Protein AF-A0A182VTM8-F1 (afdb_monomer)

Structure (mmCIF, N/CA/C/O backbone):
data_AF-A0A182VTM8-F1
#
_entry.id   AF-A0A182VTM8-F1
#
loop_
_atom_site.group_PDB
_atom_site.id
_atom_site.type_symbol
_atom_site.label_atom_id
_atom_site.label_alt_id
_atom_site.label_comp_id
_atom_site.label_asym_id
_atom_site.label_entity_id
_atom_site.label_seq_id
_atom_site.pdbx_PDB_ins_code
_atom_site.Cartn_x
_atom_site.Cartn_y
_atom_site.Cartn_z
_atom_site.occupancy
_atom_site.B_iso_or_equiv
_atom_site.auth_seq_id
_atom_site.auth_comp_id
_atom_site.auth_asym_id
_atom_site.auth_atom_id
_atom_site.pdbx_PDB_model_num
ATOM 1 N N . VAL A 1 1 ? 18.477 -1.159 -25.625 1.00 91.25 1 VAL A N 1
ATOM 2 C CA . VAL A 1 1 ? 18.043 -0.987 -24.220 1.00 91.25 1 VAL A CA 1
ATOM 3 C C . VAL A 1 1 ? 17.952 -2.355 -23.581 1.00 91.25 1 VAL A C 1
ATOM 5 O O . VAL A 1 1 ? 17.474 -3.261 -24.248 1.00 91.25 1 VAL A O 1
ATOM 8 N N . ALA A 1 2 ? 18.442 -2.518 -22.360 1.00 94.75 2 ALA A N 1
ATOM 9 C CA . ALA A 1 2 ? 18.346 -3.748 -21.585 1.00 94.75 2 ALA A CA 1
ATOM 10 C C . ALA A 1 2 ? 17.615 -3.473 -20.268 1.00 94.75 2 ALA A C 1
ATOM 12 O O . ALA A 1 2 ? 17.795 -2.403 -19.680 1.00 94.75 2 ALA A O 1
ATOM 13 N N . TRP A 1 3 ? 16.810 -4.432 -19.821 1.00 9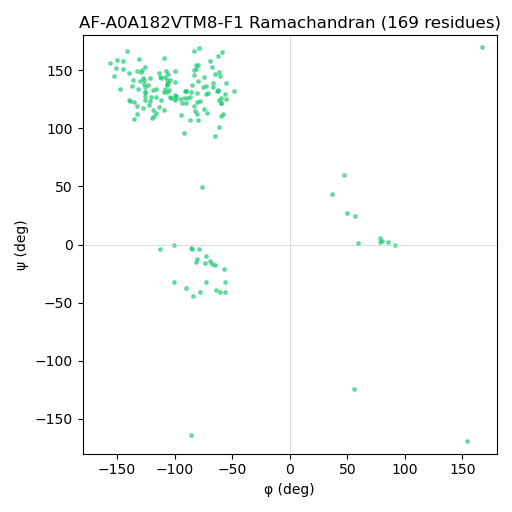6.56 3 TRP A N 1
ATOM 14 C CA . TRP A 1 3 ? 16.163 -4.399 -18.513 1.00 96.56 3 TRP A CA 1
ATOM 15 C C . TRP A 1 3 ? 16.840 -5.390 -17.582 1.00 96.56 3 TRP A C 1
ATOM 17 O O . TRP A 1 3 ? 17.045 -6.552 -17.937 1.00 96.56 3 TRP A O 1
ATOM 27 N N . VAL A 1 4 ? 17.178 -4.927 -16.385 1.00 96.50 4 VAL A N 1
ATOM 28 C CA . VAL A 1 4 ? 17.882 -5.713 -15.374 1.00 96.50 4 VAL A CA 1
ATOM 29 C C . VAL A 1 4 ? 17.165 -5.559 -14.044 1.00 96.50 4 VAL A C 1
ATOM 31 O O . VAL A 1 4 ? 16.829 -4.446 -13.632 1.00 96.50 4 VAL A O 1
ATOM 34 N N . ARG A 1 5 ? 16.948 -6.678 -13.364 1.00 96.38 5 ARG A N 1
ATOM 35 C CA . ARG A 1 5 ? 16.484 -6.709 -11.983 1.00 96.38 5 ARG A CA 1
ATOM 36 C C . ARG A 1 5 ? 17.693 -6.537 -11.058 1.00 96.38 5 ARG A C 1
ATOM 38 O O . ARG A 1 5 ? 18.654 -7.296 -11.149 1.00 96.38 5 ARG A O 1
ATOM 45 N N . VAL A 1 6 ? 17.697 -5.481 -10.245 1.00 95.44 6 VAL A N 1
ATOM 46 C CA . VAL A 1 6 ? 18.911 -4.981 -9.569 1.00 95.44 6 VAL A CA 1
ATOM 47 C C . VAL A 1 6 ? 19.299 -5.825 -8.359 1.00 95.44 6 VAL A C 1
ATOM 49 O O . VAL A 1 6 ? 20.483 -6.078 -8.160 1.00 95.44 6 VAL A O 1
ATOM 52 N N . ASP A 1 7 ? 18.321 -6.252 -7.564 1.00 91.56 7 ASP A N 1
ATOM 53 C CA . ASP A 1 7 ? 18.497 -7.083 -6.366 1.00 91.56 7 ASP A CA 1
ATOM 54 C C . ASP A 1 7 ? 19.136 -8.436 -6.695 1.00 91.56 7 ASP A C 1
ATOM 56 O O . ASP A 1 7 ? 20.044 -8.877 -5.997 1.00 91.56 7 ASP A O 1
ATOM 60 N N . THR A 1 8 ? 18.719 -9.057 -7.797 1.00 93.31 8 THR A N 1
ATOM 61 C CA . THR A 1 8 ? 19.213 -10.373 -8.232 1.00 93.31 8 THR A CA 1
ATOM 62 C C . THR A 1 8 ? 20.257 -10.302 -9.343 1.00 93.31 8 THR A C 1
ATOM 64 O O . THR A 1 8 ? 20.699 -11.340 -9.828 1.00 93.31 8 THR A O 1
ATOM 67 N N . GLN A 1 9 ? 20.614 -9.097 -9.803 1.00 92.81 9 GLN A N 1
ATOM 68 C CA . GLN A 1 9 ? 21.474 -8.859 -10.974 1.00 92.81 9 GLN A CA 1
ATOM 69 C C . GLN A 1 9 ? 21.042 -9.648 -12.229 1.00 92.81 9 GLN A C 1
ATOM 71 O O . GLN A 1 9 ? 21.853 -9.962 -13.099 1.00 92.81 9 GLN A O 1
ATOM 76 N N . THR A 1 10 ? 19.752 -9.979 -12.338 1.00 93.88 10 THR A N 1
ATOM 77 C CA . THR A 1 10 ? 19.227 -10.822 -13.416 1.00 93.88 10 THR A CA 1
ATOM 78 C C . THR A 1 10 ? 18.879 -9.976 -14.632 1.00 93.88 10 THR A C 1
ATOM 80 O O . THR A 1 10 ? 18.105 -9.019 -14.543 1.00 93.88 10 THR A O 1
ATOM 83 N N . ILE A 1 11 ? 19.413 -10.352 -15.792 1.00 95.75 11 ILE A N 1
ATOM 84 C CA . ILE A 1 11 ? 19.048 -9.739 -17.069 1.00 95.75 11 ILE A CA 1
ATOM 85 C C . ILE A 1 11 ? 17.657 -10.241 -17.460 1.00 95.75 11 ILE A C 1
ATOM 87 O O . ILE A 1 11 ? 17.453 -11.430 -17.694 1.00 95.75 11 ILE A O 1
ATOM 91 N N . LEU A 1 12 ? 16.695 -9.326 -17.537 1.00 96.44 12 LEU A N 1
ATOM 92 C CA . LEU A 1 12 ? 15.324 -9.640 -17.933 1.00 96.44 12 LEU A CA 1
ATOM 93 C C . LEU A 1 12 ? 15.197 -9.651 -19.451 1.00 96.44 12 LEU A C 1
ATOM 95 O O . LEU A 1 12 ? 14.601 -10.560 -20.028 1.00 96.44 12 LEU A O 1
ATOM 99 N N . SER A 1 13 ? 15.779 -8.650 -20.107 1.00 95.88 13 SER A N 1
ATOM 100 C CA . SER A 1 13 ? 15.733 -8.527 -21.557 1.00 95.88 13 SER A CA 1
ATOM 101 C C . SER A 1 13 ? 16.880 -7.702 -22.119 1.00 95.88 13 SER A C 1
ATOM 103 O O . SER A 1 13 ? 17.454 -6.845 -21.442 1.00 95.88 13 SER A O 1
ATOM 105 N N . ILE A 1 14 ? 17.183 -7.947 -23.393 1.00 94.50 14 ILE A N 1
ATOM 106 C CA . ILE A 1 14 ? 18.138 -7.174 -24.182 1.00 94.50 14 ILE A CA 1
ATOM 107 C C . ILE A 1 14 ? 17.484 -6.854 -25.523 1.00 94.50 14 ILE A C 1
ATOM 109 O O . ILE A 1 14 ? 17.166 -7.740 -26.314 1.00 94.50 14 ILE A O 1
ATOM 113 N N . HIS A 1 15 ? 17.326 -5.562 -25.799 1.00 90.75 15 HIS A N 1
ATOM 114 C CA . HIS A 1 15 ? 16.673 -5.058 -27.000 1.00 90.75 15 HIS A CA 1
ATOM 115 C C . HIS A 1 15 ? 15.247 -5.631 -27.125 1.00 90.75 15 HIS A C 1
ATOM 117 O O . HIS A 1 15 ? 14.464 -5.457 -26.196 1.00 90.75 15 HIS A O 1
ATOM 123 N N . HIS A 1 16 ? 14.893 -6.286 -28.233 1.00 89.88 16 HIS A N 1
ATOM 124 C CA . HIS A 1 16 ? 13.571 -6.901 -28.419 1.00 89.88 16 HIS A CA 1
ATOM 125 C C . HIS A 1 16 ? 13.454 -8.315 -27.821 1.00 89.88 16 HIS A C 1
ATOM 127 O O . HIS A 1 16 ? 12.371 -8.891 -27.843 1.00 89.88 16 HIS A O 1
ATOM 133 N N . ASN A 1 17 ? 14.539 -8.874 -27.276 1.00 92.19 17 ASN A N 1
ATOM 134 C CA . ASN A 1 17 ? 14.571 -10.253 -26.796 1.00 92.19 17 ASN A CA 1
ATOM 135 C C . ASN A 1 17 ? 14.396 -10.317 -25.279 1.00 92.19 17 ASN A C 1
ATOM 137 O O . ASN A 1 17 ? 15.174 -9.726 -24.523 1.00 92.19 17 ASN A O 1
ATOM 141 N N . VAL A 1 18 ? 13.393 -11.072 -24.832 1.00 95.56 18 VAL A N 1
ATOM 142 C CA . VAL A 1 18 ? 13.239 -11.463 -23.427 1.00 95.56 18 VAL A CA 1
ATOM 143 C C . VAL A 1 18 ? 14.216 -12.607 -23.146 1.00 95.56 18 VAL A C 1
ATOM 145 O O . VAL A 1 18 ? 14.214 -13.607 -23.857 1.00 95.56 18 VAL A O 1
ATOM 148 N N . ILE A 1 19 ? 15.086 -12.428 -22.150 1.00 96.25 19 ILE A N 1
ATOM 149 C CA . ILE A 1 19 ? 16.142 -13.388 -21.780 1.00 96.25 19 ILE A CA 1
ATOM 150 C C . ILE A 1 19 ? 15.724 -14.224 -20.566 1.00 96.25 19 ILE A C 1
ATOM 152 O O . ILE A 1 19 ? 16.104 -15.386 -20.446 1.00 96.25 19 ILE A O 1
ATOM 156 N N . THR A 1 20 ? 14.939 -13.638 -19.660 1.00 94.00 20 THR A N 1
ATOM 157 C CA . THR A 1 20 ? 14.414 -14.351 -18.492 1.00 94.00 20 THR A CA 1
ATOM 158 C C . THR A 1 20 ? 13.458 -15.473 -18.894 1.00 94.00 20 THR A C 1
ATOM 160 O O . THR A 1 20 ? 12.697 -15.343 -19.850 1.00 94.00 20 THR A O 1
ATOM 163 N N . GLN A 1 21 ? 13.459 -16.563 -18.122 1.00 94.06 21 GLN A N 1
ATOM 164 C CA . GLN A 1 21 ? 12.515 -17.674 -18.288 1.00 94.06 21 GLN A CA 1
ATOM 165 C C . GLN A 1 21 ? 11.133 -17.384 -17.686 1.00 94.06 21 GLN A C 1
ATOM 167 O O . GLN A 1 21 ? 10.233 -18.209 -17.804 1.00 94.06 21 GLN A O 1
ATOM 172 N N . ASN A 1 22 ? 10.951 -16.237 -17.023 1.00 94.38 22 ASN A N 1
ATOM 173 C CA . ASN A 1 22 ? 9.675 -15.886 -16.417 1.00 94.38 22 ASN A CA 1
ATOM 174 C C . ASN A 1 22 ? 8.636 -15.529 -17.507 1.00 94.38 22 ASN A C 1
ATOM 176 O O . ASN A 1 22 ? 8.779 -14.481 -18.145 1.00 94.38 22 ASN A O 1
ATOM 180 N N . PRO A 1 23 ? 7.565 -16.332 -17.695 1.00 94.56 23 PRO A N 1
ATOM 181 C CA . PRO A 1 23 ? 6.570 -16.110 -18.749 1.00 94.56 23 PRO A CA 1
ATOM 182 C C . PRO A 1 23 ? 5.708 -14.863 -18.509 1.00 94.56 23 PRO A C 1
ATOM 184 O O . PRO A 1 23 ? 5.034 -14.388 -19.424 1.00 94.56 23 PRO A O 1
ATOM 187 N N . ARG A 1 24 ? 5.730 -14.311 -17.288 1.00 96.25 24 ARG A N 1
ATOM 188 C CA . ARG A 1 24 ? 5.007 -13.088 -16.918 1.00 96.25 24 ARG A CA 1
ATOM 189 C C . ARG A 1 24 ? 5.656 -11.829 -17.499 1.00 96.25 24 ARG A C 1
ATOM 191 O O . ARG A 1 24 ? 5.013 -10.779 -17.542 1.00 96.25 24 ARG A O 1
ATOM 198 N N . ILE A 1 25 ? 6.909 -11.922 -17.952 1.00 95.62 25 ILE A N 1
ATOM 199 C CA . ILE A 1 25 ? 7.691 -10.795 -18.461 1.00 95.62 25 ILE A CA 1
ATOM 200 C C . ILE A 1 25 ? 7.517 -10.651 -19.973 1.00 95.62 25 ILE A C 1
ATOM 202 O O . ILE A 1 25 ? 7.774 -11.575 -20.738 1.00 95.62 25 ILE A O 1
ATOM 206 N N . SER A 1 26 ? 7.136 -9.457 -20.421 1.00 95.44 26 SER A N 1
ATOM 207 C CA . SER A 1 26 ? 7.066 -9.116 -21.846 1.00 95.44 26 SER A CA 1
ATOM 208 C C . SER A 1 26 ? 7.537 -7.685 -22.111 1.00 95.44 26 SER A C 1
ATOM 210 O O . SER A 1 26 ? 7.719 -6.892 -21.188 1.00 95.44 26 SER A O 1
ATOM 212 N N . LEU A 1 27 ? 7.787 -7.358 -23.380 1.00 94.31 27 LEU A N 1
ATOM 213 C CA . LEU A 1 27 ? 8.295 -6.054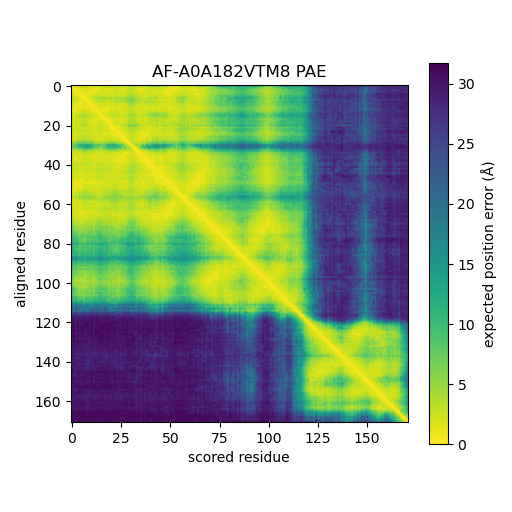 -23.806 1.00 94.31 27 LEU A CA 1
ATOM 214 C C . LEU A 1 27 ? 7.408 -5.448 -24.889 1.00 94.31 27 LEU A C 1
ATOM 216 O O . LEU A 1 27 ? 6.984 -6.147 -25.806 1.00 94.31 27 LEU A O 1
ATOM 220 N N . THR A 1 28 ? 7.211 -4.133 -24.829 1.00 93.12 28 THR A N 1
ATOM 221 C CA . THR A 1 28 ? 6.739 -3.344 -25.977 1.00 93.12 28 THR A CA 1
ATOM 222 C C . THR A 1 28 ? 7.630 -2.122 -26.170 1.00 93.12 28 THR A C 1
ATOM 224 O O . THR A 1 28 ? 8.357 -1.709 -25.262 1.00 93.12 28 THR A O 1
ATOM 227 N N . TYR A 1 29 ? 7.621 -1.546 -27.367 1.00 90.56 29 TYR A N 1
ATOM 228 C CA . TYR A 1 29 ? 8.432 -0.380 -27.699 1.00 90.56 29 TYR A CA 1
ATOM 229 C C . TYR A 1 29 ? 7.754 0.458 -28.782 1.00 90.56 29 TYR A C 1
ATOM 231 O O . TYR A 1 29 ? 7.031 -0.080 -29.615 1.00 90.56 29 TYR A O 1
ATOM 239 N N . ASN A 1 30 ? 8.028 1.764 -28.781 1.00 89.69 30 ASN A N 1
ATOM 240 C CA . ASN A 1 30 ? 7.509 2.712 -29.772 1.00 89.69 30 ASN A CA 1
ATOM 241 C C . ASN A 1 30 ? 8.679 3.411 -30.467 1.00 89.69 30 ASN A C 1
ATOM 243 O O . ASN A 1 30 ? 9.471 4.067 -29.780 1.00 89.69 30 ASN A O 1
ATOM 247 N N . ASP A 1 31 ? 8.786 3.265 -31.795 1.00 79.75 31 ASP A N 1
ATOM 248 C CA . ASP A 1 31 ? 9.692 4.003 -32.697 1.00 79.75 31 ASP A CA 1
ATOM 249 C C . ASP A 1 31 ? 11.080 4.317 -32.101 1.00 79.75 31 ASP A C 1
ATOM 251 O O . ASP A 1 31 ? 11.590 5.434 -32.181 1.00 79.75 31 ASP A O 1
ATOM 255 N N . HIS A 1 32 ? 11.677 3.326 -31.427 1.00 78.44 32 HIS A N 1
ATOM 256 C CA . HIS A 1 32 ? 12.971 3.382 -30.730 1.00 78.44 32 HIS A CA 1
ATOM 257 C C . HIS A 1 32 ? 13.130 4.419 -29.596 1.00 78.44 32 HIS A C 1
ATOM 259 O O . HIS A 1 32 ? 14.198 4.467 -28.980 1.00 78.44 32 HIS A O 1
ATOM 265 N N . ARG A 1 33 ? 12.099 5.202 -29.258 1.00 85.81 33 ARG A N 1
ATOM 266 C CA . ARG A 1 33 ? 12.156 6.244 -28.211 1.00 85.81 33 ARG A CA 1
ATOM 267 C C . ARG A 1 33 ? 11.773 5.732 -26.830 1.00 85.81 33 ARG A C 1
ATOM 269 O O . ARG A 1 33 ? 12.377 6.136 -25.838 1.00 85.81 33 ARG A O 1
ATOM 276 N N . SER A 1 34 ? 10.790 4.841 -26.767 1.00 91.31 34 SER A N 1
ATOM 277 C CA . SER A 1 34 ? 10.246 4.336 -25.507 1.00 91.31 34 SER A CA 1
ATOM 278 C C . SER A 1 34 ? 10.283 2.817 -25.482 1.00 91.31 34 SER A C 1
ATOM 280 O O . SER A 1 34 ? 9.932 2.166 -26.463 1.00 91.31 34 SER A O 1
ATOM 282 N N . TRP A 1 35 ? 10.719 2.274 -24.349 1.00 92.88 35 TRP A N 1
ATOM 283 C CA . TRP A 1 35 ? 10.826 0.844 -24.083 1.00 92.88 35 TRP A CA 1
ATOM 284 C C . TRP A 1 35 ? 10.050 0.548 -22.809 1.00 92.88 35 TRP A C 1
ATOM 286 O O . TRP A 1 35 ? 10.289 1.195 -21.788 1.00 92.88 35 TRP A O 1
ATOM 296 N N . TYR A 1 36 ? 9.145 -0.421 -22.865 1.00 94.31 36 TYR A N 1
ATOM 297 C CA . TYR A 1 36 ? 8.246 -0.764 -21.771 1.00 94.31 36 TYR A CA 1
ATOM 298 C C . TYR A 1 36 ? 8.476 -2.214 -21.361 1.00 94.31 36 TYR A C 1
ATOM 300 O O . TYR A 1 36 ? 8.448 -3.112 -22.203 1.00 94.31 36 TYR A O 1
ATOM 308 N N . LEU A 1 37 ? 8.711 -2.422 -20.068 1.00 95.12 37 LEU A N 1
ATOM 309 C CA . LEU A 1 37 ? 8.733 -3.734 -19.438 1.00 95.12 37 LEU A CA 1
ATOM 310 C C . LEU A 1 37 ? 7.358 -3.998 -18.833 1.00 95.12 37 LEU A C 1
ATOM 312 O O . LEU A 1 37 ? 6.879 -3.208 -18.022 1.00 95.12 37 LEU A O 1
ATOM 316 N N . HIS A 1 38 ? 6.752 -5.114 -19.210 1.00 96.06 38 HIS A N 1
ATOM 317 C CA . HIS A 1 38 ? 5.465 -5.555 -18.690 1.00 96.06 38 HIS A CA 1
ATOM 318 C C . HIS A 1 38 ? 5.677 -6.772 -17.806 1.00 96.06 38 HIS A C 1
ATOM 320 O O . HIS A 1 38 ? 6.331 -7.728 -18.222 1.00 96.06 38 HIS A O 1
ATOM 326 N N . ILE A 1 39 ? 5.094 -6.737 -16.611 1.00 96.88 39 ILE A N 1
ATOM 327 C CA . ILE A 1 39 ? 5.057 -7.852 -15.6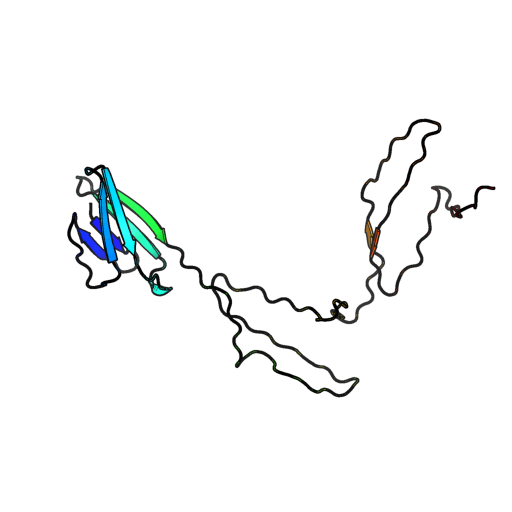65 1.00 96.88 39 ILE A CA 1
ATOM 328 C C . ILE A 1 39 ? 3.580 -8.172 -15.445 1.00 96.88 39 ILE A C 1
ATOM 330 O O . ILE A 1 39 ? 2.849 -7.362 -14.875 1.00 96.88 39 ILE A O 1
ATOM 334 N N . ARG A 1 40 ? 3.112 -9.304 -15.972 1.00 96.00 40 ARG A N 1
ATOM 335 C CA . ARG A 1 40 ? 1.739 -9.787 -15.758 1.00 96.00 40 ARG A CA 1
ATOM 336 C C . ARG A 1 40 ? 1.645 -10.491 -14.411 1.00 96.00 40 ARG A C 1
ATOM 338 O O . ARG A 1 40 ? 2.651 -11.001 -13.935 1.00 96.00 40 ARG A O 1
ATOM 345 N N . GLU A 1 41 ? 0.447 -10.524 -13.827 1.00 94.50 41 GLU A N 1
ATOM 346 C CA . GLU A 1 41 ? 0.179 -11.271 -12.585 1.00 94.50 41 GLU A CA 1
ATOM 347 C C . GLU A 1 41 ? 1.267 -10.998 -11.533 1.00 94.50 41 GLU A C 1
ATOM 349 O O . GLU A 1 41 ? 2.054 -11.872 -11.182 1.00 94.50 41 GLU A O 1
ATOM 354 N N . VAL A 1 42 ? 1.403 -9.722 -11.154 1.00 95.19 42 VAL A N 1
ATOM 355 C CA . VAL A 1 42 ? 2.472 -9.257 -10.262 1.00 95.19 42 VAL A CA 1
ATOM 356 C C . VAL A 1 42 ? 2.342 -9.930 -8.899 1.00 95.19 42 VAL A C 1
ATOM 358 O O . VAL A 1 42 ? 1.270 -9.929 -8.295 1.00 95.19 42 VAL A O 1
ATOM 361 N N . GLU A 1 43 ? 3.457 -10.453 -8.404 1.00 94.62 43 GLU A N 1
ATOM 362 C CA . GLU A 1 43 ? 3.565 -11.122 -7.111 1.00 94.62 43 GLU A CA 1
ATOM 363 C C . GLU A 1 43 ? 4.352 -10.253 -6.124 1.00 94.62 43 GLU A C 1
ATOM 365 O O . GLU A 1 43 ? 5.138 -9.387 -6.512 1.00 94.62 43 GLU A O 1
ATOM 370 N N . GLU A 1 44 ? 4.207 -10.504 -4.821 1.00 92.19 44 GLU A N 1
ATOM 371 C CA . GLU A 1 44 ? 4.980 -9.791 -3.790 1.00 92.19 44 GLU A CA 1
ATOM 372 C C . GLU A 1 44 ? 6.498 -9.899 -4.000 1.00 92.19 44 GLU A C 1
ATOM 374 O O . GLU A 1 44 ? 7.241 -8.958 -3.712 1.00 92.19 44 GLU A O 1
ATOM 379 N N . SER A 1 45 ? 6.947 -11.026 -4.557 1.00 93.81 45 SER A N 1
ATOM 380 C CA . SER A 1 45 ? 8.342 -11.317 -4.894 1.00 93.81 45 SER A CA 1
ATOM 381 C C . SER A 1 45 ? 8.894 -10.446 -6.027 1.00 93.81 45 SER A C 1
ATOM 383 O O . SER A 1 45 ? 10.113 -10.357 -6.178 1.00 93.81 45 SER A O 1
ATOM 385 N N . ASP A 1 46 ? 8.046 -9.785 -6.819 1.00 95.31 46 ASP A N 1
ATOM 386 C CA . ASP A 1 46 ? 8.478 -8.878 -7.887 1.00 95.31 46 ASP A CA 1
ATOM 387 C C . ASP A 1 46 ? 8.857 -7.490 -7.359 1.00 95.31 46 ASP A C 1
ATOM 389 O O . ASP A 1 46 ? 9.465 -6.704 -8.092 1.00 95.31 46 ASP A O 1
ATOM 393 N N . ARG A 1 47 ? 8.520 -7.179 -6.100 1.00 95.69 47 ARG A N 1
ATOM 394 C CA . ARG A 1 47 ? 8.875 -5.918 -5.442 1.00 95.69 47 ARG A CA 1
ATOM 395 C C . ARG A 1 47 ? 10.385 -5.707 -5.480 1.00 95.69 47 ARG A C 1
ATOM 397 O O . ARG A 1 47 ? 11.153 -6.562 -5.043 1.00 95.69 47 ARG A O 1
ATOM 404 N N . GLY A 1 48 ? 10.816 -4.533 -5.928 1.00 95.75 48 GLY A N 1
ATOM 405 C CA . GLY A 1 48 ? 12.236 -4.209 -5.936 1.00 95.75 48 GLY A CA 1
ATOM 406 C C . GLY A 1 48 ? 12.647 -3.188 -6.981 1.00 95.75 48 GLY A C 1
ATOM 407 O O . GLY A 1 48 ? 11.831 -2.516 -7.609 1.00 95.75 48 GLY A O 1
ATOM 408 N N . TRP A 1 49 ? 13.960 -3.067 -7.144 1.00 97.25 49 TRP A N 1
ATOM 409 C CA . TRP A 1 49 ? 14.575 -2.134 -8.076 1.00 97.25 49 TRP A CA 1
ATOM 410 C C . TRP A 1 49 ? 14.750 -2.770 -9.456 1.00 97.25 49 TRP A C 1
ATOM 412 O O . TRP A 1 49 ? 15.422 -3.790 -9.610 1.00 97.25 49 TRP A O 1
ATOM 422 N N . TYR A 1 50 ? 14.223 -2.099 -10.473 1.00 97.06 50 TYR A N 1
ATOM 423 C CA . TYR A 1 50 ? 14.412 -2.428 -11.881 1.00 97.06 50 TYR A CA 1
ATOM 424 C C . TYR A 1 50 ? 15.249 -1.343 -12.542 1.00 97.06 50 TYR A C 1
ATOM 426 O O . TYR A 1 50 ? 15.129 -0.158 -12.228 1.00 97.06 50 TYR A O 1
ATOM 434 N N . MET A 1 51 ? 16.119 -1.740 -13.460 1.00 97.19 51 MET A N 1
ATOM 435 C CA . MET A 1 51 ? 17.040 -0.843 -14.137 1.00 97.19 51 MET A CA 1
ATOM 436 C C . MET A 1 51 ? 16.896 -0.963 -15.646 1.00 97.19 51 MET A C 1
ATOM 438 O O . MET A 1 51 ? 16.939 -2.057 -16.201 1.00 97.19 51 MET A O 1
ATOM 442 N N . CYS A 1 52 ? 16.774 0.189 -16.295 1.00 95.69 52 CYS A N 1
ATOM 443 C CA . CYS A 1 52 ? 16.862 0.337 -17.738 1.00 95.69 52 CYS A CA 1
ATOM 444 C C . CYS A 1 52 ? 18.274 0.812 -18.095 1.00 95.69 52 CYS A C 1
ATOM 446 O O . CYS A 1 52 ? 18.763 1.798 -17.533 1.00 95.69 52 CYS A O 1
ATOM 448 N N . GLN A 1 53 ? 18.931 0.105 -19.010 1.00 95.69 53 GLN A N 1
ATOM 449 C CA . GLN A 1 53 ? 20.328 0.313 -19.385 1.00 95.69 53 GLN A CA 1
ATOM 450 C C . GLN A 1 53 ? 20.475 0.494 -20.898 1.00 95.69 53 GLN A C 1
ATOM 452 O O . GLN A 1 53 ? 19.854 -0.211 -21.700 1.00 95.69 53 GLN A O 1
ATOM 457 N N . VAL A 1 54 ? 21.318 1.442 -21.300 1.00 94.50 54 VAL A N 1
ATOM 458 C CA . VAL A 1 54 ? 21.638 1.741 -22.701 1.00 94.50 54 VAL A CA 1
ATOM 459 C C . VAL A 1 54 ? 23.130 1.517 -22.920 1.00 94.50 54 VAL A C 1
ATOM 461 O O . VAL A 1 54 ? 23.949 1.973 -22.127 1.00 94.50 54 VAL A O 1
ATOM 464 N N . ASN A 1 55 ? 23.474 0.821 -24.001 1.00 93.25 55 ASN A N 1
ATOM 465 C CA . ASN A 1 55 ? 24.831 0.417 -24.378 1.00 93.25 55 ASN A CA 1
ATOM 466 C C . ASN A 1 55 ? 25.667 1.574 -24.964 1.00 93.25 55 ASN A C 1
ATOM 468 O O . ASN A 1 55 ? 26.239 1.448 -26.043 1.00 93.25 55 ASN A O 1
ATOM 472 N N . THR A 1 56 ? 25.701 2.716 -24.282 1.00 94.25 56 THR A N 1
ATOM 473 C CA . THR A 1 56 ? 26.601 3.834 -24.603 1.00 94.25 56 THR A CA 1
ATOM 474 C C . THR A 1 56 ? 27.982 3.616 -23.987 1.00 94.25 56 THR A C 1
ATOM 476 O O . THR A 1 56 ? 28.131 2.785 -23.094 1.00 94.25 56 THR A O 1
ATOM 479 N N . ASP A 1 57 ? 28.971 4.398 -24.415 1.00 95.00 57 ASP A N 1
ATOM 480 C CA . ASP A 1 57 ? 30.283 4.466 -23.770 1.00 95.00 57 ASP A CA 1
ATOM 481 C C . ASP A 1 57 ? 30.534 5.899 -23.250 1.00 95.00 57 ASP A C 1
ATOM 483 O O . ASP A 1 57 ? 30.619 6.825 -24.062 1.00 95.00 57 ASP A O 1
ATOM 487 N N . PRO A 1 58 ? 30.546 6.141 -21.922 1.00 93.25 58 PRO A N 1
ATOM 488 C CA . PRO A 1 58 ? 30.272 5.186 -20.846 1.00 93.25 58 PRO A CA 1
ATOM 489 C C . PRO A 1 58 ? 28.794 4.769 -20.798 1.00 93.25 58 PRO A C 1
ATOM 491 O O . PRO A 1 58 ? 27.892 5.481 -21.256 1.00 93.25 58 PRO A O 1
ATOM 494 N N . MET A 1 59 ? 28.533 3.608 -20.201 1.00 94.12 59 MET A N 1
ATOM 495 C CA . MET A 1 59 ? 27.192 3.033 -20.104 1.00 94.12 59 MET A CA 1
ATOM 496 C C . MET A 1 59 ? 26.249 3.907 -19.277 1.00 94.12 59 MET A C 1
ATOM 498 O O . MET A 1 59 ? 26.580 4.326 -18.167 1.00 94.12 59 MET A O 1
ATOM 502 N N . ARG A 1 60 ? 25.043 4.159 -19.797 1.00 96.06 60 ARG A N 1
ATOM 503 C CA . ARG A 1 60 ? 24.012 4.944 -19.105 1.00 96.06 60 ARG A CA 1
ATOM 504 C C . ARG A 1 60 ? 22.886 4.053 -18.599 1.00 96.06 60 ARG A C 1
ATOM 506 O O . ARG A 1 60 ? 22.415 3.169 -19.313 1.00 96.06 60 ARG A O 1
ATOM 513 N N . SER A 1 61 ? 22.413 4.320 -17.383 1.00 95.94 61 SER A N 1
ATOM 514 C CA . SER A 1 61 ? 21.292 3.596 -16.786 1.00 95.94 61 SER A CA 1
ATOM 515 C C . SER A 1 61 ? 20.409 4.481 -15.905 1.00 95.94 61 SER A C 1
ATOM 517 O O . SER A 1 61 ? 20.819 5.542 -15.423 1.00 95.94 61 SER A O 1
ATOM 519 N N . ARG A 1 62 ? 19.162 4.046 -15.707 1.00 96.00 62 ARG A N 1
ATOM 520 C CA . ARG A 1 62 ? 18.195 4.630 -14.767 1.00 96.00 62 ARG A CA 1
ATOM 521 C C . ARG A 1 62 ? 17.489 3.516 -14.005 1.00 96.00 62 ARG A C 1
ATOM 523 O O . ARG A 1 62 ? 17.179 2.480 -14.588 1.00 96.00 62 ARG A O 1
ATOM 530 N N . LYS A 1 63 ? 17.242 3.738 -12.712 1.00 95.38 63 LYS A N 1
ATOM 531 C CA . LYS A 1 63 ? 16.563 2.791 -11.820 1.00 95.38 63 LYS A CA 1
ATOM 532 C C . LYS A 1 63 ? 15.163 3.294 -11.471 1.00 95.38 63 LYS A C 1
ATOM 534 O O . LYS A 1 63 ? 14.980 4.496 -11.297 1.00 95.38 63 LYS A O 1
ATOM 539 N N . GLY A 1 64 ? 14.217 2.374 -11.339 1.00 96.44 64 GLY A N 1
ATOM 540 C CA . GLY A 1 64 ? 12.877 2.600 -10.800 1.00 96.44 64 GLY A CA 1
ATOM 541 C C . GLY A 1 64 ? 12.538 1.526 -9.769 1.00 96.44 64 GLY A C 1
ATOM 542 O O . GLY A 1 64 ? 13.043 0.407 -9.862 1.00 96.44 64 GLY A O 1
ATOM 543 N N . TYR A 1 65 ? 11.721 1.868 -8.775 1.00 95.56 65 TYR A N 1
ATOM 544 C CA . TYR A 1 65 ? 11.283 0.934 -7.739 1.00 95.56 65 TYR A CA 1
ATOM 545 C C . TYR A 1 65 ? 9.844 0.495 -7.999 1.00 95.56 65 TYR A C 1
ATOM 547 O O . TYR A 1 65 ? 8.959 1.337 -8.151 1.00 95.56 65 TYR A O 1
ATOM 555 N N . LEU A 1 66 ? 9.613 -0.814 -8.038 1.00 95.50 66 LEU A N 1
ATOM 556 C CA . LEU A 1 66 ? 8.284 -1.402 -8.093 1.00 95.50 66 LEU A CA 1
ATOM 557 C C . LEU A 1 66 ? 7.834 -1.736 -6.671 1.00 95.50 66 LEU A C 1
ATOM 559 O O . LEU A 1 66 ? 8.377 -2.646 -6.041 1.00 95.50 66 LEU A O 1
ATOM 563 N N . GLN A 1 67 ? 6.827 -1.014 -6.184 1.00 93.94 67 GLN A N 1
ATOM 564 C CA . GLN A 1 67 ? 6.156 -1.321 -4.927 1.00 93.94 67 GLN A CA 1
ATOM 565 C C . GLN A 1 67 ? 4.929 -2.191 -5.202 1.00 93.94 67 GLN A C 1
ATOM 567 O O . GLN A 1 67 ? 4.017 -1.777 -5.910 1.00 93.94 67 GLN A O 1
ATOM 572 N N . VAL A 1 68 ? 4.895 -3.378 -4.601 1.00 93.69 68 VAL A N 1
ATOM 573 C CA . VAL A 1 68 ? 3.735 -4.280 -4.654 1.00 93.69 68 VAL A CA 1
ATOM 574 C C . VAL A 1 68 ? 2.945 -4.133 -3.360 1.00 93.69 68 VAL A C 1
ATOM 576 O O . VAL A 1 68 ? 3.533 -4.240 -2.278 1.00 93.69 68 VAL A O 1
ATOM 579 N N . VAL A 1 69 ? 1.647 -3.852 -3.473 1.00 92.69 69 VAL A N 1
ATOM 580 C CA . VAL A 1 69 ? 0.702 -3.732 -2.352 1.00 92.69 69 VAL A CA 1
ATOM 581 C C . VAL A 1 69 ? -0.207 -4.951 -2.302 1.00 92.69 69 VAL A C 1
ATOM 583 O O . VAL A 1 69 ? -0.534 -5.524 -3.340 1.00 92.69 69 VAL A O 1
ATOM 586 N N . VAL A 1 70 ? -0.595 -5.346 -1.095 1.00 91.19 70 VAL A N 1
ATOM 587 C CA . VAL A 1 70 ? -1.390 -6.549 -0.839 1.00 91.19 70 VAL A CA 1
ATOM 588 C C . VAL A 1 70 ? -2.622 -6.135 -0.043 1.00 91.19 70 VAL A C 1
ATOM 590 O O . VAL A 1 70 ? -2.458 -5.522 1.017 1.00 91.19 70 VAL A O 1
ATOM 593 N N . PRO A 1 71 ? -3.839 -6.438 -0.527 1.00 90.75 71 PRO A N 1
ATOM 594 C CA . PRO A 1 71 ? -5.063 -6.057 0.162 1.00 90.75 71 PRO A CA 1
ATOM 595 C C . PRO A 1 71 ? -5.147 -6.706 1.553 1.00 90.75 71 PRO A C 1
ATOM 597 O O . PRO A 1 71 ? -4.647 -7.820 1.745 1.00 90.75 71 PRO A O 1
ATOM 600 N N . PRO A 1 72 ? -5.785 -6.031 2.524 1.00 91.56 72 PRO A N 1
ATOM 601 C CA . PRO A 1 72 ? -5.953 -6.571 3.861 1.00 91.56 72 PRO A CA 1
ATOM 602 C C . PRO A 1 72 ? -6.872 -7.795 3.852 1.00 91.56 72 PRO A C 1
ATOM 604 O O . PRO A 1 72 ? -7.937 -7.783 3.237 1.00 91.56 72 PRO A O 1
ATOM 607 N N . ALA A 1 73 ? -6.480 -8.836 4.578 1.00 92.12 73 ALA A N 1
ATOM 608 C CA . ALA A 1 73 ? -7.280 -10.033 4.801 1.00 92.12 73 ALA A CA 1
ATOM 609 C C . ALA A 1 73 ? -7.191 -10.458 6.269 1.00 92.12 73 ALA A C 1
ATOM 611 O O . ALA A 1 73 ? -6.106 -10.471 6.853 1.00 92.12 73 ALA A O 1
ATOM 612 N N . ILE A 1 74 ? -8.323 -10.824 6.866 1.00 93.38 74 ILE A N 1
ATOM 613 C CA . ILE A 1 74 ? -8.383 -11.286 8.256 1.00 93.38 74 ILE A CA 1
ATOM 614 C C . ILE A 1 74 ? -7.784 -12.695 8.345 1.00 93.38 74 ILE A C 1
ATOM 616 O O . ILE A 1 74 ? -8.031 -13.553 7.498 1.00 93.38 74 ILE A O 1
ATOM 620 N N . ILE A 1 75 ? -6.959 -12.929 9.364 1.00 95.12 75 ILE A N 1
ATOM 621 C CA . ILE A 1 75 ? -6.391 -14.238 9.682 1.00 95.12 75 ILE A CA 1
ATOM 622 C C . ILE A 1 75 ? -7.331 -14.912 10.681 1.00 95.12 75 ILE A C 1
ATOM 624 O O . ILE A 1 75 ? -7.237 -14.672 11.887 1.00 95.12 75 ILE A O 1
ATOM 628 N N . GLU A 1 76 ? -8.235 -15.751 10.178 1.00 93.00 76 GLU A N 1
ATOM 629 C CA . GLU A 1 76 ? -9.273 -16.413 10.983 1.00 93.00 76 GLU A CA 1
ATOM 630 C C . GLU A 1 76 ? -8.690 -17.223 12.148 1.00 93.00 76 GLU A C 1
ATOM 632 O O . GLU A 1 76 ? -9.166 -17.120 13.270 1.00 93.00 76 GLU A O 1
ATOM 637 N N . SER A 1 77 ? -7.586 -17.946 11.933 1.00 93.75 77 SER A N 1
ATOM 638 C CA . SER A 1 77 ? -6.948 -18.768 12.975 1.00 93.75 77 SER A CA 1
ATOM 639 C C . SER A 1 77 ? -6.379 -17.977 14.158 1.00 93.75 77 SER A C 1
ATOM 641 O O . SER A 1 77 ? -6.100 -18.557 15.205 1.00 93.75 77 SER A O 1
ATOM 643 N N . MET A 1 78 ? -6.171 -16.669 13.991 1.00 91.38 78 MET A N 1
ATOM 644 C CA . MET A 1 78 ? -5.655 -15.777 15.030 1.00 91.38 78 MET A CA 1
ATOM 645 C C . MET A 1 78 ? -6.698 -14.762 15.498 1.00 91.38 78 MET A C 1
ATOM 647 O O . MET A 1 78 ? -6.406 -13.981 16.399 1.00 91.38 78 MET A O 1
ATOM 651 N N . THR A 1 79 ? -7.883 -14.739 14.896 1.00 93.94 79 THR A N 1
ATOM 652 C CA . THR A 1 79 ? -8.957 -13.799 15.224 1.00 93.94 79 THR A CA 1
ATOM 653 C C . THR A 1 79 ? -9.966 -14.492 16.135 1.00 93.94 79 THR A C 1
ATOM 655 O O . THR A 1 79 ? -10.239 -15.680 15.982 1.00 93.94 79 THR A O 1
ATOM 658 N N . SER A 1 80 ? -10.476 -13.774 17.133 1.00 92.00 80 SER A N 1
ATOM 659 C CA . SER A 1 80 ? -11.504 -14.281 18.040 1.00 92.00 80 SER A CA 1
ATOM 660 C C . SER A 1 80 ? -12.781 -14.601 17.261 1.00 92.00 80 SER A C 1
ATOM 662 O O . SER A 1 80 ? -13.237 -13.784 16.467 1.00 92.00 80 SER A O 1
ATOM 664 N N . ASN A 1 81 ? -13.355 -15.776 17.518 1.00 90.44 81 ASN A N 1
ATOM 665 C CA . ASN A 1 81 ? -14.708 -16.129 17.082 1.00 90.44 81 ASN A CA 1
ATOM 666 C C . ASN A 1 81 ? -15.733 -15.634 18.118 1.00 90.44 81 ASN A C 1
ATOM 668 O O . ASN A 1 81 ? -15.403 -14.832 18.993 1.00 90.44 81 ASN A O 1
ATOM 672 N N . ASP A 1 82 ? -16.957 -16.151 18.054 1.00 87.94 82 ASP A N 1
ATOM 673 C CA . ASP A 1 82 ? -18.001 -15.874 19.037 1.00 87.94 82 ASP A CA 1
ATOM 674 C C . ASP A 1 82 ? -17.574 -16.316 20.444 1.00 87.94 82 ASP A C 1
ATOM 676 O O . ASP A 1 82 ? -17.201 -17.469 20.683 1.00 87.94 82 ASP A O 1
ATOM 680 N N . MET A 1 83 ? -17.642 -15.381 21.393 1.00 81.19 83 MET A N 1
ATOM 681 C CA . MET A 1 83 ? -17.230 -15.579 22.782 1.00 81.19 83 MET A CA 1
ATOM 682 C C . MET A 1 83 ? -18.437 -15.449 23.709 1.00 81.19 83 MET A C 1
ATOM 684 O O . MET A 1 83 ? -19.195 -14.486 23.623 1.00 81.19 83 MET A O 1
ATOM 688 N N . VAL A 1 84 ? -18.579 -16.382 24.653 1.00 83.75 84 VAL A N 1
ATOM 689 C CA . VAL A 1 84 ? -19.580 -16.310 25.728 1.00 83.75 84 VAL A CA 1
ATOM 690 C C . VAL A 1 84 ? -18.850 -16.144 27.052 1.00 83.75 84 VAL A C 1
ATOM 692 O O . VAL A 1 84 ? -18.071 -17.009 27.452 1.00 83.75 84 VAL A O 1
ATOM 695 N N . VAL A 1 85 ? -19.098 -15.028 27.733 1.00 82.25 85 VAL A N 1
ATOM 696 C CA . VAL A 1 85 ? -18.427 -14.667 28.987 1.00 82.25 85 VAL A CA 1
ATOM 697 C C . VAL A 1 85 ? -19.441 -14.378 30.085 1.00 82.25 85 VAL A C 1
ATOM 699 O O . VAL A 1 85 ? -20.583 -14.010 29.817 1.00 82.25 85 VAL A O 1
ATOM 702 N N . ARG A 1 86 ? -19.037 -14.586 31.340 1.00 79.19 86 ARG A N 1
ATOM 703 C CA . ARG A 1 86 ? -19.877 -14.267 32.501 1.00 79.19 86 ARG A CA 1
ATOM 704 C C . ARG A 1 86 ? -19.745 -12.787 32.842 1.00 79.19 86 ARG A C 1
ATOM 706 O O . ARG A 1 86 ? -18.662 -12.216 32.719 1.00 79.19 86 ARG A O 1
ATOM 713 N N . GLU A 1 87 ? -20.831 -12.192 33.315 1.00 74.56 87 GLU A N 1
ATOM 714 C CA . GLU A 1 87 ? -20.823 -10.817 33.809 1.00 74.56 87 GLU A CA 1
ATOM 715 C C . GLU A 1 87 ? -19.759 -10.630 34.907 1.00 74.56 87 GLU A C 1
ATOM 717 O O . GLU A 1 87 ? -19.540 -11.514 35.738 1.00 74.56 87 GLU A O 1
ATOM 722 N N . GLY A 1 88 ? -19.057 -9.495 34.865 1.00 77.25 88 GLY A N 1
ATOM 723 C CA . GLY A 1 88 ? -17.967 -9.175 35.790 1.00 77.25 88 GLY A CA 1
ATOM 724 C C . GLY A 1 88 ? -16.629 -9.864 35.491 1.00 77.25 88 GLY A C 1
ATOM 725 O O . GLY A 1 88 ? -15.675 -9.666 36.240 1.00 77.25 88 GLY A O 1
ATOM 726 N N . THR A 1 89 ? -16.528 -10.658 34.418 1.00 77.69 89 THR A N 1
ATOM 727 C CA . THR A 1 89 ? -15.255 -11.252 33.971 1.00 77.69 89 THR A CA 1
ATOM 728 C C . THR A 1 89 ? -14.636 -10.467 32.817 1.00 77.69 89 THR A C 1
ATOM 730 O O . THR A 1 89 ? -15.340 -9.876 32.001 1.00 77.69 89 THR A O 1
ATOM 733 N N . ASN A 1 90 ? -13.303 -10.462 32.744 1.00 82.19 90 ASN A N 1
ATOM 734 C CA . ASN A 1 90 ? -12.578 -9.778 31.677 1.00 82.19 90 ASN A CA 1
ATOM 735 C C . ASN A 1 90 ? -12.574 -10.614 30.394 1.00 82.19 90 ASN A C 1
ATOM 737 O O . ASN A 1 90 ? -12.368 -11.828 30.431 1.00 82.19 90 ASN A O 1
ATOM 741 N N . VAL A 1 91 ? -12.723 -9.939 29.254 1.00 83.56 91 VAL A N 1
ATOM 742 C CA . VAL A 1 91 ? -12.644 -10.536 27.918 1.00 83.56 91 VAL A CA 1
ATOM 743 C C . VAL A 1 91 ? -11.679 -9.743 27.042 1.00 83.56 91 VAL A C 1
ATOM 745 O O . VAL A 1 91 ? -11.536 -8.531 27.188 1.00 83.56 91 VAL A O 1
ATOM 748 N N . THR A 1 92 ? -11.006 -10.429 26.122 1.00 86.12 92 THR A N 1
ATOM 749 C CA . THR A 1 92 ? -10.143 -9.804 25.117 1.00 86.12 92 THR A CA 1
ATOM 750 C C . THR A 1 92 ? -10.557 -10.298 23.741 1.00 86.12 92 THR A C 1
ATOM 752 O O . THR A 1 92 ? -10.471 -11.492 23.457 1.00 86.12 92 THR A O 1
ATOM 755 N N . LEU A 1 93 ? -11.010 -9.376 22.895 1.00 86.69 93 LEU A N 1
ATOM 756 C CA . LEU A 1 93 ? -11.283 -9.640 21.488 1.00 86.69 93 LEU A CA 1
ATOM 757 C C . LEU A 1 93 ? -10.009 -9.369 20.690 1.00 86.69 93 LEU A C 1
ATOM 759 O O . LEU A 1 93 ? -9.456 -8.270 20.738 1.00 86.69 93 LEU A O 1
ATOM 763 N N . ASN A 1 94 ? -9.527 -10.380 19.975 1.00 89.38 94 ASN A N 1
ATOM 764 C CA . ASN A 1 94 ? -8.340 -10.278 19.143 1.00 89.38 94 ASN A CA 1
ATOM 765 C C . ASN A 1 94 ? -8.740 -10.296 17.668 1.00 89.38 94 ASN A C 1
ATOM 767 O O . ASN A 1 94 ? -9.523 -11.141 17.250 1.00 89.38 94 ASN A O 1
ATOM 771 N N . CYS A 1 95 ? -8.179 -9.396 16.867 1.00 86.69 95 CYS A N 1
ATOM 772 C CA . CYS A 1 95 ? -8.358 -9.396 15.420 1.00 86.69 95 CYS A CA 1
ATOM 773 C C . CYS A 1 95 ? -7.002 -9.169 14.773 1.00 86.69 95 CYS A C 1
ATOM 775 O O . CYS A 1 95 ? -6.321 -8.183 15.063 1.00 86.69 95 CYS A O 1
ATOM 777 N N . LYS A 1 96 ? -6.592 -10.114 13.925 1.00 89.69 96 LYS A N 1
ATOM 778 C CA . LYS A 1 96 ? -5.315 -10.036 13.224 1.00 89.69 96 LYS A CA 1
ATOM 779 C C . LYS A 1 96 ? -5.554 -10.065 11.729 1.00 89.69 96 LYS A C 1
ATOM 781 O O . LYS A 1 96 ? -6.144 -11.006 11.211 1.00 89.69 96 LYS A O 1
ATOM 786 N N . ALA A 1 97 ? -5.059 -9.046 11.041 1.00 89.44 97 ALA A N 1
ATOM 787 C CA . ALA A 1 97 ? -5.114 -8.943 9.593 1.00 89.44 97 ALA A CA 1
ATOM 788 C C . ALA A 1 97 ? -3.703 -9.018 8.996 1.00 89.44 97 ALA A C 1
ATOM 790 O O . ALA A 1 97 ? -2.727 -8.585 9.608 1.00 89.44 97 ALA A O 1
ATOM 791 N N . LYS A 1 98 ? -3.600 -9.583 7.794 1.00 90.88 98 LYS A N 1
ATOM 792 C CA . LYS A 1 98 ? -2.401 -9.560 6.947 1.00 90.88 98 LYS A CA 1
ATOM 793 C C . LYS A 1 98 ? -2.629 -8.620 5.771 1.00 90.88 98 LYS A C 1
ATOM 795 O O . LYS A 1 98 ? -3.756 -8.497 5.307 1.00 90.88 98 LYS A O 1
ATOM 800 N N . GLY A 1 99 ? -1.572 -7.994 5.276 1.00 90.19 99 GLY A N 1
ATOM 801 C CA . GLY A 1 99 ? -1.618 -7.083 4.136 1.00 90.19 99 GLY A CA 1
ATOM 802 C C . GLY A 1 99 ? -0.322 -6.288 4.029 1.00 90.19 99 GLY A C 1
ATOM 803 O O . GLY A 1 99 ? 0.514 -6.338 4.935 1.00 90.19 99 GLY A O 1
ATOM 804 N N . PHE A 1 100 ? -0.150 -5.573 2.920 1.00 87.62 100 PHE A N 1
ATOM 805 C CA . PHE A 1 100 ? 0.967 -4.652 2.747 1.00 87.62 100 PHE A CA 1
ATOM 806 C C . PHE A 1 100 ? 0.508 -3.351 2.065 1.00 87.62 100 PHE A C 1
ATOM 808 O O . PHE A 1 100 ? 0.040 -3.418 0.924 1.00 87.62 100 PHE A O 1
ATOM 815 N N . PRO A 1 101 ? 0.732 -2.166 2.666 1.00 90.75 101 PRO A N 1
ATOM 816 C CA . PRO A 1 101 ? 1.337 -1.942 3.986 1.00 90.75 101 PRO A CA 1
ATOM 817 C C . PRO A 1 101 ? 0.565 -2.613 5.132 1.00 90.75 101 PRO A C 1
ATOM 819 O O . PRO A 1 101 ? -0.554 -3.082 4.928 1.00 90.75 101 PRO A O 1
ATOM 822 N N . GLU A 1 102 ? 1.187 -2.715 6.307 1.00 82.81 102 GLU A N 1
ATOM 823 C CA . GLU A 1 102 ? 0.572 -3.379 7.461 1.00 82.81 102 GLU A CA 1
ATOM 824 C C . GLU A 1 102 ? -0.797 -2.744 7.783 1.00 82.81 102 GLU A C 1
ATOM 826 O O . GLU A 1 102 ? -0.882 -1.518 7.913 1.00 82.81 102 GLU A O 1
ATOM 831 N N . PRO A 1 103 ? -1.881 -3.540 7.846 1.00 82.31 103 PRO A N 1
ATOM 832 C CA . PRO A 1 103 ? -3.225 -3.001 7.999 1.00 82.31 103 PRO A CA 1
ATOM 833 C C . PRO A 1 103 ? -3.490 -2.508 9.422 1.00 82.31 103 PRO A C 1
ATOM 835 O O . PRO A 1 103 ? -3.082 -3.130 10.401 1.00 82.31 103 PRO A O 1
ATOM 838 N N . TYR A 1 104 ? -4.251 -1.421 9.533 1.00 80.12 104 TYR A N 1
ATOM 839 C CA . TYR A 1 104 ? -4.752 -0.921 10.811 1.00 80.12 104 TYR A CA 1
ATOM 840 C C . TYR A 1 104 ? -6.059 -1.628 11.190 1.00 80.12 104 TYR A C 1
ATOM 842 O O . TYR A 1 104 ? -6.978 -1.720 10.375 1.00 80.12 104 TYR A O 1
ATOM 850 N N . VAL A 1 105 ? -6.143 -2.119 12.427 1.00 78.94 105 VAL A N 1
ATOM 851 C CA . VAL A 1 105 ? -7.328 -2.803 12.960 1.00 78.94 105 VAL A CA 1
ATOM 852 C C . VAL A 1 105 ? -8.074 -1.851 13.883 1.00 78.94 105 VAL A C 1
ATOM 854 O O . VAL A 1 105 ? -7.501 -1.330 14.837 1.00 78.94 105 VAL A O 1
ATOM 857 N N . MET A 1 106 ? -9.364 -1.660 13.613 1.00 75.69 106 MET A N 1
ATOM 858 C CA . MET A 1 106 ? -10.254 -0.858 14.442 1.00 75.69 106 MET A CA 1
ATOM 859 C C . MET A 1 106 ? -11.499 -1.650 14.812 1.00 75.69 106 MET A C 1
ATOM 861 O O . MET A 1 106 ? -12.022 -2.426 14.012 1.00 75.69 106 MET A O 1
ATOM 865 N N . TRP A 1 107 ? -11.969 -1.430 16.030 1.00 77.69 107 TRP A N 1
ATOM 866 C CA . TRP A 1 107 ? -13.141 -2.088 16.579 1.00 77.69 107 TRP A CA 1
ATOM 867 C C . TRP A 1 107 ? -14.306 -1.109 16.633 1.00 77.69 107 TRP A C 1
ATOM 869 O O . TRP A 1 107 ? -14.128 0.066 16.950 1.00 77.69 107 TRP A O 1
ATOM 879 N N . ARG A 1 108 ? -15.500 -1.610 16.327 1.00 77.62 108 ARG A N 1
ATOM 880 C CA . ARG A 1 108 ? -16.761 -0.879 16.436 1.00 77.62 108 ARG A CA 1
ATOM 881 C C . ARG A 1 108 ? -17.856 -1.841 16.865 1.00 77.62 108 ARG A C 1
ATOM 883 O O . ARG A 1 108 ? -17.792 -3.021 16.512 1.00 77.62 108 ARG A O 1
ATOM 890 N N . ARG A 1 109 ? -18.866 -1.335 17.567 1.00 77.56 109 ARG A N 1
ATOM 891 C CA . ARG A 1 109 ? -20.098 -2.090 17.798 1.00 77.56 109 ARG A CA 1
ATOM 892 C C . ARG A 1 109 ? -21.010 -1.982 16.579 1.00 77.56 109 ARG A C 1
ATOM 894 O O . ARG A 1 109 ? -20.940 -1.012 15.826 1.00 77.56 109 ARG A O 1
ATOM 901 N N . GLU A 1 110 ? -21.826 -3.006 16.358 1.00 80.81 110 GLU A N 1
ATOM 902 C CA . GLU A 1 110 ? -22.762 -3.058 15.228 1.00 80.81 110 GLU A CA 1
ATOM 903 C C . GLU A 1 110 ? -23.955 -2.108 15.413 1.00 80.81 110 GLU A C 1
ATOM 905 O O . GLU A 1 110 ? -24.433 -1.526 14.444 1.00 80.81 110 GLU A O 1
ATOM 910 N N . ASP A 1 111 ? -24.380 -1.899 16.660 1.00 83.00 111 ASP A N 1
ATOM 911 C CA . ASP A 1 111 ? -25.439 -0.960 17.055 1.00 83.00 111 ASP A CA 1
ATOM 912 C C . ASP A 1 111 ? -25.019 0.519 16.968 1.00 83.00 111 ASP A C 1
ATOM 914 O O . ASP A 1 111 ? -25.869 1.403 17.042 1.00 83.00 111 ASP A O 1
ATOM 918 N N . GLY A 1 112 ? -23.728 0.793 16.760 1.00 71.50 112 GLY A N 1
ATOM 919 C CA . GLY A 1 112 ? -23.176 2.145 16.724 1.00 71.50 112 GLY A CA 1
ATOM 920 C C . GLY A 1 112 ? -22.918 2.752 18.104 1.00 71.50 112 GLY A C 1
ATOM 921 O O . GLY A 1 112 ? -22.466 3.895 18.166 1.00 71.50 112 GLY A O 1
ATOM 922 N N . ASP A 1 113 ? -23.150 2.005 19.186 1.00 73.31 113 ASP A N 1
ATOM 923 C CA . ASP A 1 113 ? -22.811 2.451 20.534 1.00 73.31 113 ASP A CA 1
ATOM 924 C C . ASP A 1 113 ? -21.290 2.532 20.712 1.00 73.31 113 ASP A C 1
ATOM 926 O O . ASP A 1 113 ? -20.504 1.781 20.116 1.00 73.31 113 ASP A O 1
ATOM 930 N N . GLU A 1 114 ? -20.862 3.408 21.617 1.00 65.88 114 GLU A N 1
ATOM 931 C CA . GLU A 1 114 ? -19.459 3.508 21.987 1.00 65.88 114 GLU A CA 1
ATOM 932 C C . GLU A 1 114 ? -18.990 2.234 22.705 1.00 65.88 114 GLU A C 1
ATOM 934 O O . GLU A 1 114 ? -19.682 1.629 23.534 1.00 65.88 114 GLU A O 1
ATOM 939 N N . MET A 1 115 ? -17.776 1.801 22.371 1.00 63.47 115 MET A N 1
ATOM 940 C CA . MET A 1 115 ? -17.075 0.803 23.165 1.00 63.47 115 MET A CA 1
ATOM 941 C C . MET A 1 115 ? -16.452 1.503 24.364 1.00 63.47 115 MET A C 1
ATOM 943 O O . MET A 1 115 ? -15.738 2.486 24.192 1.00 63.47 115 MET A O 1
ATOM 947 N N . ALA A 1 116 ? -16.656 0.972 25.567 1.00 58.84 116 ALA A N 1
ATOM 948 C CA . ALA A 1 116 ? -15.972 1.469 26.754 1.00 58.84 116 ALA A CA 1
ATOM 949 C C . ALA A 1 116 ? -14.455 1.220 26.631 1.00 58.84 116 ALA A C 1
ATOM 951 O O . ALA A 1 116 ? -13.958 0.140 26.954 1.00 58.84 116 ALA A O 1
ATOM 952 N N . ILE A 1 117 ? -13.707 2.208 26.134 1.00 55.62 117 ILE A N 1
ATOM 953 C CA . ILE A 1 117 ? -12.245 2.165 26.079 1.00 55.62 117 ILE A CA 1
ATOM 954 C C . ILE A 1 117 ? -11.725 2.522 27.475 1.00 55.62 117 ILE A C 1
ATOM 956 O O . ILE A 1 117 ? -11.798 3.666 27.903 1.00 55.62 117 ILE A O 1
ATOM 960 N N . GLY A 1 118 ? -11.209 1.531 28.201 1.00 52.62 118 GLY A N 1
ATOM 961 C CA . GLY A 1 118 ? -10.362 1.774 29.374 1.00 52.62 118 GLY A CA 1
ATOM 962 C C . GLY A 1 118 ? -11.051 2.167 30.684 1.00 52.62 118 GLY A C 1
ATOM 963 O O . GLY A 1 118 ? -10.341 2.432 31.642 1.00 52.62 118 GLY A O 1
ATOM 964 N N . GLY A 1 119 ? -12.385 2.168 30.782 1.00 50.94 119 GLY A N 1
ATOM 965 C CA . GLY A 1 119 ? -13.078 2.363 32.067 1.00 50.94 119 GLY A CA 1
ATOM 966 C C . GLY A 1 119 ? -12.726 3.657 32.822 1.00 50.94 119 GLY A C 1
ATOM 967 O O . GLY A 1 119 ? -12.860 3.685 34.044 1.00 50.94 119 GLY A O 1
ATOM 968 N N . GLU A 1 120 ? -12.275 4.710 32.137 1.00 48.59 120 GLU A N 1
ATOM 969 C CA . GLU A 1 120 ? -11.907 5.986 32.761 1.00 48.59 120 GLU A CA 1
ATOM 970 C C . GLU A 1 120 ? -12.945 7.081 32.485 1.00 48.59 120 GLU A C 1
ATOM 972 O O . GLU A 1 120 ? -13.443 7.238 31.372 1.00 48.59 120 GLU A O 1
ATOM 977 N N . ASN A 1 121 ? -13.259 7.852 33.532 1.00 49.06 121 ASN A N 1
ATOM 978 C CA . ASN A 1 121 ? -14.032 9.086 33.434 1.00 49.06 121 ASN A CA 1
ATOM 979 C C . ASN A 1 121 ? -13.295 10.062 32.510 1.00 49.06 121 ASN A C 1
ATOM 981 O O . ASN A 1 121 ? -12.158 10.440 32.800 1.00 49.06 121 ASN A O 1
ATOM 985 N N . VAL A 1 122 ? -13.944 10.496 31.432 1.00 56.62 122 VAL A N 1
ATOM 986 C CA . VAL A 1 122 ? -13.400 11.529 30.548 1.00 56.62 122 VAL A CA 1
ATOM 987 C C . VAL A 1 122 ? -13.670 12.880 31.215 1.00 56.62 122 VAL A C 1
ATOM 989 O O . VAL A 1 122 ? -14.845 13.246 31.354 1.00 56.62 122 VAL A O 1
ATOM 992 N N . PRO A 1 123 ? -12.641 13.621 31.678 1.00 60.44 123 PRO A N 1
ATOM 993 C CA . PRO A 1 123 ? -12.859 14.958 32.214 1.00 60.44 123 PRO A CA 1
ATOM 994 C C . PRO A 1 123 ? -13.466 15.845 31.118 1.00 60.44 123 PRO A C 1
ATOM 996 O O . PRO A 1 123 ? -13.106 15.676 29.954 1.00 60.44 123 PRO A O 1
ATOM 999 N N . PRO A 1 124 ? -14.363 16.788 31.459 1.00 72.00 124 PRO A N 1
ATOM 1000 C CA . PRO A 1 124 ? -15.029 17.614 30.465 1.00 72.00 124 PRO A CA 1
ATOM 1001 C C . PRO A 1 124 ? -14.012 18.414 29.653 1.00 72.00 124 PRO A C 1
ATOM 1003 O O . PRO A 1 124 ? -13.370 19.335 30.162 1.00 72.00 124 PRO A O 1
ATOM 1006 N N . MET A 1 125 ? -13.871 18.052 28.383 1.00 72.50 125 MET A N 1
ATOM 1007 C CA . MET A 1 125 ? -13.127 18.809 27.390 1.00 72.50 125 MET A CA 1
ATOM 1008 C C . MET A 1 125 ? -14.075 19.789 26.715 1.00 72.50 125 MET A C 1
ATOM 1010 O O . MET A 1 125 ? -15.171 19.419 26.306 1.00 72.50 125 MET A O 1
ATOM 1014 N N . LEU A 1 126 ? -13.653 21.046 26.612 1.00 82.56 126 LEU A N 1
ATOM 1015 C CA . LEU A 1 126 ? -14.449 22.131 26.053 1.00 82.56 126 LEU A CA 1
ATOM 1016 C C . LEU A 1 126 ? -13.773 22.664 24.791 1.00 82.56 126 LEU A C 1
ATOM 1018 O O . LEU A 1 126 ? -12.599 23.039 24.831 1.00 82.56 126 LEU A O 1
ATOM 1022 N N . SER A 1 127 ? -14.510 22.718 23.684 1.00 84.25 127 SER A N 1
ATOM 1023 C CA . SER A 1 127 ? -14.051 23.320 22.433 1.00 84.25 127 SER A CA 1
ATOM 1024 C C . SER A 1 127 ? -15.010 24.418 21.971 1.00 84.25 127 SER A C 1
ATOM 1026 O O . SER A 1 127 ? -16.233 24.300 22.059 1.00 84.25 127 SER A O 1
ATOM 1028 N N . ILE A 1 128 ? -14.439 25.533 21.519 1.00 86.06 128 ILE A N 1
ATOM 1029 C CA . ILE A 1 128 ? -15.175 26.688 21.000 1.00 86.06 128 ILE A CA 1
ATOM 1030 C C . ILE A 1 128 ? -14.725 26.863 19.548 1.00 86.06 128 ILE A C 1
ATOM 1032 O O . ILE A 1 128 ? -13.540 27.130 19.335 1.00 86.06 128 ILE A O 1
ATOM 1036 N N . PRO A 1 129 ? -15.617 26.694 18.554 1.00 81.62 129 PRO A N 1
ATOM 1037 C CA . PRO A 1 129 ? -15.236 26.777 17.147 1.00 81.62 129 PRO A CA 1
ATOM 1038 C C . PRO A 1 129 ? -14.753 28.185 16.775 1.00 81.62 129 PRO A C 1
ATOM 1040 O O . PRO A 1 129 ? -13.753 28.318 16.073 1.00 81.62 129 PRO A O 1
ATOM 1043 N N . ASN A 1 130 ? -15.400 29.223 17.318 1.00 84.25 130 ASN A N 1
ATOM 1044 C CA . ASN A 1 130 ? -15.063 30.624 17.082 1.00 84.25 130 ASN A CA 1
ATOM 1045 C C . ASN A 1 130 ? -14.992 31.403 18.401 1.00 84.25 130 ASN A C 1
ATOM 1047 O O . ASN A 1 130 ? -15.995 31.628 19.072 1.00 84.25 130 ASN A O 1
ATOM 1051 N N . GLN A 1 131 ? -13.792 31.845 18.775 1.00 82.69 131 GLN A N 1
ATOM 1052 C CA . GLN A 1 131 ? -13.565 32.558 20.038 1.00 82.69 131 GLN A CA 1
ATOM 1053 C C . GLN A 1 131 ? -13.919 34.058 19.971 1.00 82.69 131 GLN A C 1
ATOM 1055 O O . GLN A 1 131 ? -14.035 34.710 21.007 1.00 82.69 131 GLN A O 1
ATOM 1060 N N . LEU A 1 132 ? -14.078 34.618 18.768 1.00 83.31 132 LEU A N 1
ATOM 1061 C CA . LEU A 1 132 ? -14.404 36.026 18.552 1.00 83.31 132 LEU A CA 1
ATOM 1062 C C . LEU A 1 132 ? -15.503 36.150 17.493 1.00 83.31 132 LEU A C 1
ATOM 1064 O O . LEU A 1 132 ? -15.238 35.976 16.307 1.00 83.31 132 LEU A O 1
ATOM 1068 N N . GLU A 1 133 ? -16.707 36.505 17.935 1.00 83.25 133 GLU A N 1
ATOM 1069 C CA . GLU A 1 133 ? -17.857 36.763 17.066 1.00 83.25 133 GLU A CA 1
ATOM 1070 C C . GLU A 1 133 ? -18.171 38.262 17.053 1.00 83.25 133 GLU A C 1
ATOM 1072 O O . GLU A 1 133 ? -18.495 38.861 18.081 1.00 83.25 133 GLU A O 1
ATOM 1077 N N . GLY A 1 134 ? -18.035 38.893 15.886 1.00 83.50 134 GLY A N 1
ATOM 1078 C CA . GLY A 1 134 ? -18.391 40.297 15.686 1.00 83.50 134 GLY A CA 1
ATOM 1079 C C . GLY A 1 134 ? -19.848 40.433 15.253 1.00 83.50 134 GLY A C 1
ATOM 1080 O O . GLY A 1 134 ? -20.273 39.766 14.314 1.00 83.50 134 GLY A O 1
ATOM 1081 N N . ALA A 1 135 ? -20.609 41.327 15.887 1.00 87.38 135 ALA A N 1
ATOM 1082 C CA . ALA A 1 135 ? -22.012 41.552 15.549 1.00 87.38 135 ALA A CA 1
ATOM 1083 C C . ALA A 1 135 ? -22.399 43.032 15.581 1.00 87.38 135 ALA A C 1
ATOM 1085 O O . ALA A 1 135 ? -21.877 43.815 16.378 1.00 87.38 135 ALA A O 1
ATOM 1086 N N . TYR A 1 136 ? -23.333 43.412 14.707 1.00 84.19 136 TYR A N 1
ATOM 1087 C CA . TYR A 1 136 ? -23.895 44.759 14.675 1.00 84.19 136 TYR A CA 1
AT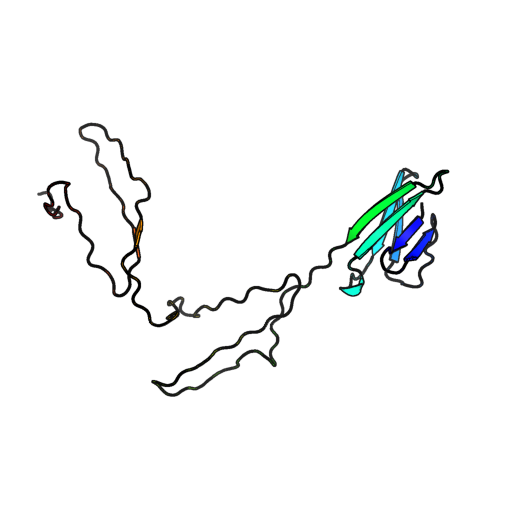OM 1088 C C . TYR A 1 136 ? -24.959 44.945 15.762 1.00 84.19 136 TYR A C 1
ATOM 1090 O O . TYR A 1 136 ? -25.619 43.999 16.193 1.00 84.19 136 TYR A O 1
ATOM 1098 N N . VAL A 1 137 ? -25.160 46.191 16.198 1.00 83.81 137 VAL A N 1
ATOM 1099 C CA . VAL A 1 137 ? -26.184 46.521 17.199 1.00 83.81 137 VAL A CA 1
ATOM 1100 C C . VAL A 1 137 ? -27.568 46.127 16.673 1.00 83.81 137 VAL A C 1
ATOM 1102 O O . VAL A 1 137 ? -27.998 46.614 15.631 1.00 83.81 137 VAL A O 1
ATOM 1105 N N . GLY A 1 138 ? -28.264 45.260 17.415 1.00 84.69 138 GLY A N 1
ATOM 1106 C CA . GLY A 1 138 ? -29.597 44.753 17.071 1.00 84.69 138 GLY A CA 1
ATOM 1107 C C . GLY A 1 138 ? -29.611 43.449 16.265 1.00 84.69 138 GLY A C 1
ATOM 1108 O O . GLY A 1 138 ? -30.694 42.959 15.960 1.00 84.69 138 GLY A O 1
ATOM 1109 N N . GLN A 1 139 ? -28.447 42.885 15.933 1.00 85.69 139 GLN A N 1
ATOM 1110 C CA . GLN A 1 139 ? -28.341 41.582 15.280 1.00 85.69 139 GLN A CA 1
ATOM 1111 C C . GLN A 1 139 ? -28.375 40.444 16.311 1.00 85.69 139 GLN A C 1
ATOM 1113 O O . GLN A 1 139 ? -27.706 40.518 17.342 1.00 85.69 139 GLN A O 1
ATOM 1118 N N . ASP A 1 140 ? -29.121 39.380 16.008 1.00 83.81 140 ASP A N 1
ATOM 1119 C CA . ASP A 1 140 ? -29.111 38.150 16.800 1.00 83.81 140 ASP A CA 1
ATOM 1120 C C . ASP A 1 140 ? -27.825 37.351 16.532 1.00 83.81 140 ASP A C 1
ATOM 1122 O O . ASP A 1 140 ? -27.396 37.193 15.386 1.00 83.81 140 ASP A O 1
ATOM 1126 N N . VAL A 1 141 ? -27.210 36.842 17.600 1.00 84.94 141 VAL A N 1
ATOM 1127 C CA . VAL A 1 141 ? -25.957 36.076 17.559 1.00 84.94 141 VAL A CA 1
ATOM 1128 C C . VAL A 1 141 ? -26.139 34.789 18.343 1.00 84.94 141 VAL A C 1
ATOM 1130 O O . VAL A 1 141 ? -26.754 34.788 19.411 1.00 84.94 141 VAL A O 1
ATOM 1133 N N . VAL A 1 142 ? -25.570 33.705 17.825 1.00 83.56 142 VAL A N 1
ATOM 1134 C CA . VAL A 1 142 ? -25.496 32.414 18.507 1.00 83.56 142 VAL A CA 1
ATOM 1135 C C . VAL A 1 142 ? -24.036 32.149 18.840 1.00 83.56 142 VAL A C 1
ATOM 1137 O O . VAL A 1 142 ? -23.185 32.188 17.958 1.00 83.56 142 VAL A O 1
ATOM 1140 N N . LEU A 1 143 ? -23.752 31.912 20.118 1.00 85.19 143 LEU A N 1
ATOM 1141 C CA . LEU A 1 143 ? -22.444 31.457 20.576 1.00 85.19 143 LEU A CA 1
ATOM 1142 C C . LEU A 1 143 ? -22.517 29.947 20.787 1.00 85.19 143 LEU A C 1
ATOM 1144 O O . LEU A 1 143 ? -23.420 29.458 21.467 1.00 85.19 143 LEU A O 1
ATOM 1148 N N . GLU A 1 144 ? -21.574 29.221 20.199 1.00 84.00 144 GLU A N 1
ATOM 1149 C CA . GLU A 1 144 ? -21.539 27.761 20.237 1.00 84.00 144 GLU A CA 1
ATOM 1150 C C . GLU A 1 144 ? -20.349 27.260 21.050 1.00 84.00 144 GLU A C 1
ATOM 1152 O O . GLU A 1 144 ? -19.263 27.841 21.048 1.00 84.00 144 GLU A O 1
ATOM 1157 N N . CYS A 1 145 ? -20.567 26.162 21.765 1.00 83.44 145 CYS A N 1
ATOM 1158 C CA . CYS A 1 145 ? -19.544 25.473 22.529 1.00 83.44 145 CYS A CA 1
ATOM 1159 C C . CYS A 1 145 ? -19.852 23.975 22.523 1.00 83.44 145 CYS A C 1
ATOM 1161 O O . CYS A 1 145 ? -20.997 23.575 22.746 1.00 83.44 145 CYS A O 1
ATOM 1163 N N . HIS A 1 146 ? -18.835 23.157 22.268 1.00 84.56 146 HIS A N 1
ATOM 1164 C CA . HIS A 1 146 ? -18.937 21.705 22.325 1.00 84.56 146 HIS A CA 1
ATOM 1165 C C . HIS A 1 146 ? -18.238 21.192 23.583 1.00 84.56 146 HIS A C 1
ATOM 1167 O O . HIS A 1 146 ? -17.159 21.664 23.948 1.00 84.56 146 HIS A O 1
ATOM 1173 N N . THR A 1 147 ? -18.858 20.217 24.243 1.00 80.44 147 THR A N 1
ATOM 1174 C CA . THR A 1 147 ? -18.315 19.575 25.441 1.00 80.44 147 THR A CA 1
ATOM 1175 C C . THR A 1 147 ? -18.270 18.069 25.256 1.00 80.44 147 THR A C 1
ATOM 1177 O O . THR A 1 147 ? -19.291 17.474 24.910 1.00 80.44 147 THR A O 1
ATOM 1180 N N . GLU A 1 148 ? -17.133 17.459 25.560 1.00 80.06 148 GLU A N 1
ATOM 1181 C CA . GLU A 1 148 ? -16.947 16.007 25.586 1.00 80.06 148 GLU A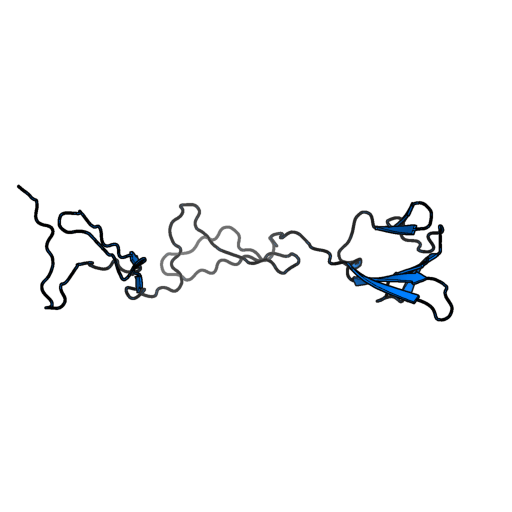 CA 1
ATOM 1182 C C . GLU A 1 148 ? -16.628 15.587 27.027 1.00 80.06 148 GLU A C 1
ATOM 1184 O O . GLU A 1 148 ? -15.601 15.988 27.570 1.00 80.06 148 GLU A O 1
ATOM 1189 N N . ALA A 1 149 ? -17.521 14.844 2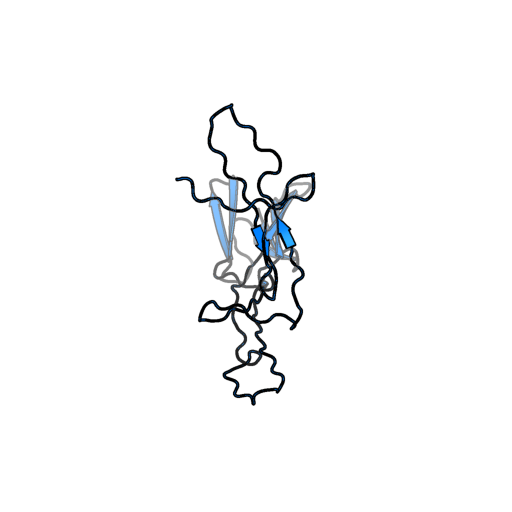7.690 1.00 69.25 149 ALA A N 1
ATOM 1190 C CA . ALA A 1 149 ? -17.367 14.449 29.096 1.00 69.25 149 ALA A CA 1
ATOM 1191 C C . ALA A 1 149 ? -18.102 13.138 29.406 1.00 69.25 149 ALA A C 1
ATOM 1193 O O . ALA A 1 149 ? -19.206 12.919 28.900 1.00 69.25 149 ALA A O 1
ATOM 1194 N N . TYR A 1 150 ? -17.539 12.312 30.297 1.00 57.81 150 TYR A N 1
ATOM 1195 C CA . TYR A 1 150 ? -18.213 11.121 30.823 1.00 57.81 150 TYR A CA 1
ATOM 1196 C C . TYR A 1 150 ? -17.966 10.935 32.335 1.00 57.81 150 TYR A C 1
ATOM 1198 O O . TYR A 1 150 ? -16.802 10.833 32.736 1.00 57.81 150 TYR A O 1
ATOM 1206 N N . PRO A 1 151 ? -19.020 10.831 33.179 1.00 64.75 151 PRO A N 1
ATOM 1207 C CA . PRO A 1 151 ? -20.447 10.958 32.845 1.00 64.75 151 PRO A CA 1
ATOM 1208 C C . PRO A 1 151 ? -20.805 12.348 32.294 1.00 64.75 151 PRO A C 1
ATOM 1210 O O . PRO A 1 151 ? -20.042 13.294 32.473 1.00 64.75 151 PRO A O 1
ATOM 1213 N N . ALA A 1 152 ? -21.956 12.471 31.622 1.00 63.22 152 ALA A N 1
ATOM 1214 C CA . ALA A 1 152 ? -22.383 13.722 30.986 1.00 63.22 152 ALA A CA 1
ATOM 1215 C C . ALA A 1 152 ? -22.264 14.936 31.933 1.00 63.22 152 ALA A C 1
ATOM 1217 O O . ALA A 1 152 ? -22.712 14.889 33.082 1.00 63.22 152 ALA A O 1
ATOM 1218 N N . SER A 1 153 ? -21.666 16.028 31.446 1.00 71.31 153 SER A N 1
ATOM 1219 C CA . SER A 1 153 ? -21.435 17.248 32.224 1.00 71.31 153 SER A CA 1
ATOM 1220 C C . SER A 1 153 ? -22.662 18.164 32.266 1.00 71.31 153 SER A C 1
ATOM 1222 O O . SER A 1 153 ? -23.456 18.231 31.329 1.00 71.31 153 SER A O 1
ATOM 1224 N N . ILE A 1 154 ? -22.805 18.919 33.360 1.00 78.44 154 ILE A N 1
ATOM 1225 C CA . ILE A 1 154 ? -2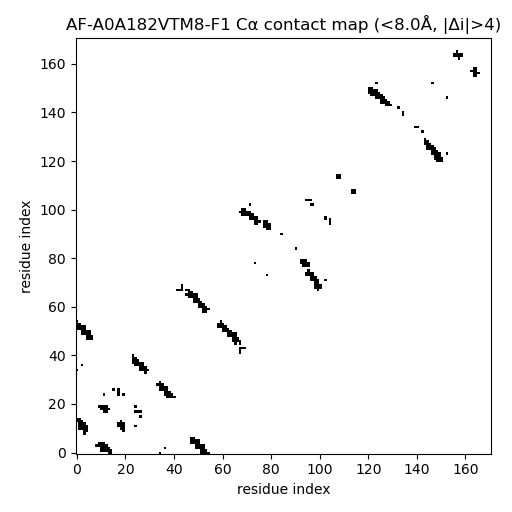3.766 20.025 33.445 1.00 78.44 154 ILE A CA 1
ATOM 1226 C C . ILE A 1 154 ? -23.128 21.252 32.789 1.00 78.44 154 ILE A C 1
ATOM 1228 O O . ILE A 1 154 ? -22.144 21.783 33.301 1.00 78.44 154 ILE A O 1
ATOM 1232 N N . ASN A 1 155 ? -23.708 21.716 31.683 1.00 82.19 155 ASN A N 1
ATOM 1233 C CA . ASN A 1 155 ? -23.190 22.837 30.900 1.00 82.19 155 ASN A CA 1
ATOM 1234 C C . ASN A 1 155 ? -24.032 24.101 31.136 1.00 82.19 155 ASN A C 1
ATOM 1236 O O . ASN A 1 155 ? -25.262 24.050 31.090 1.00 82.19 155 ASN A O 1
ATOM 1240 N N . TYR A 1 156 ? -23.379 25.237 31.379 1.00 84.56 156 TYR A N 1
ATOM 1241 C CA . TYR A 1 156 ? -24.017 26.539 31.595 1.00 84.56 156 TYR A CA 1
ATOM 1242 C C . TYR A 1 156 ? -23.100 27.668 31.115 1.00 84.56 156 TYR A C 1
ATOM 1244 O O . TYR A 1 156 ? -21.889 27.493 31.004 1.00 84.56 156 TYR A O 1
ATOM 1252 N N . TRP A 1 157 ? -23.685 28.834 30.840 1.00 83.75 157 TRP A N 1
ATOM 1253 C CA . TRP A 1 157 ? -22.959 30.022 30.393 1.00 83.75 157 TRP A CA 1
ATOM 1254 C C . TRP A 1 157 ? -22.816 31.027 31.536 1.00 83.75 157 TRP A C 1
ATOM 1256 O O . TRP A 1 157 ? -23.760 31.238 32.302 1.00 83.75 157 TRP A O 1
ATOM 1266 N N . THR A 1 158 ? -21.661 31.683 31.629 1.00 84.38 158 THR A N 1
ATOM 1267 C CA . THR A 1 158 ? -21.386 32.733 32.620 1.00 84.38 158 THR A CA 1
ATOM 1268 C C . THR A 1 158 ? -20.847 33.987 31.956 1.00 84.38 158 THR A C 1
ATOM 1270 O O . THR A 1 158 ? -20.155 33.918 30.942 1.00 84.38 158 THR A O 1
ATOM 1273 N N . THR A 1 159 ? -21.120 35.142 32.553 1.00 83.44 159 THR A N 1
ATOM 1274 C CA . THR A 1 159 ? -20.446 36.395 32.185 1.00 83.44 159 THR A CA 1
ATOM 1275 C C . THR A 1 159 ? -19.048 36.468 32.812 1.00 83.44 159 THR A C 1
ATOM 1277 O O . THR A 1 159 ? -18.728 35.702 33.720 1.00 83.44 159 THR A O 1
ATOM 1280 N N . GLU A 1 160 ? -18.224 37.439 32.404 1.00 83.94 160 GLU A N 1
ATOM 1281 C CA . GLU A 1 160 ? -16.913 37.700 33.032 1.00 83.94 160 GLU A CA 1
ATOM 1282 C C . GLU A 1 160 ? -17.001 37.994 34.541 1.00 83.94 160 GLU A C 1
ATOM 1284 O O . GLU A 1 160 ? -16.024 37.842 35.268 1.00 83.94 160 GLU A O 1
ATOM 1289 N N . ARG A 1 161 ? -18.179 38.409 35.027 1.00 86.00 161 ARG A N 1
ATOM 1290 C CA . ARG A 1 161 ? -18.438 38.690 36.446 1.00 86.00 161 ARG A CA 1
ATOM 1291 C C . ARG A 1 161 ? -18.841 37.445 37.242 1.00 86.00 161 ARG A C 1
ATOM 1293 O O . ARG A 1 161 ? -19.023 37.541 38.450 1.00 86.00 161 ARG A O 1
ATOM 1300 N N . GLY A 1 162 ? -18.971 36.293 36.579 1.00 78.12 162 GLY A N 1
ATOM 1301 C CA . GLY A 1 162 ? -19.380 35.023 37.184 1.00 78.12 162 GLY A CA 1
ATOM 1302 C C . GLY A 1 162 ? -20.895 34.822 37.283 1.00 78.12 162 GLY A C 1
ATOM 1303 O O . GLY A 1 162 ? -21.337 33.793 37.785 1.00 78.12 162 GLY A O 1
ATOM 1304 N N . ASP A 1 163 ? -21.701 35.765 36.787 1.00 84.25 163 ASP A N 1
ATOM 1305 C CA . ASP A 1 163 ? -23.160 35.636 36.789 1.00 84.25 163 ASP A CA 1
ATOM 1306 C C . ASP A 1 163 ? -23.616 34.605 35.745 1.00 84.25 163 ASP A C 1
ATOM 1308 O O . ASP A 1 163 ? -23.225 34.691 34.575 1.00 84.25 163 ASP A O 1
ATOM 1312 N N . MET A 1 164 ? -24.459 33.650 36.155 1.00 80.44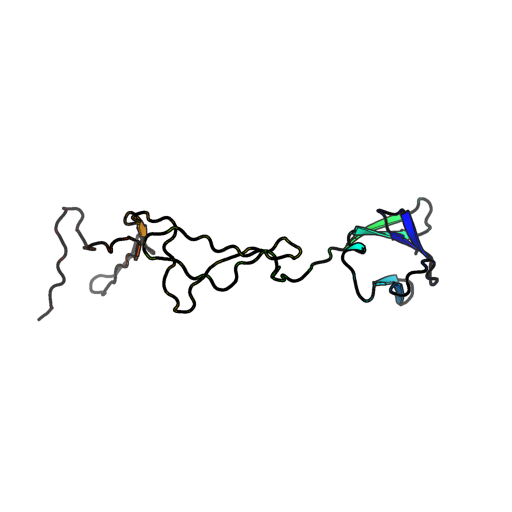 164 MET A N 1
ATOM 1313 C CA . MET A 1 164 ? -25.038 32.640 35.261 1.00 80.44 164 MET A CA 1
ATOM 1314 C C . MET A 1 164 ? -26.070 33.257 34.314 1.00 80.44 164 MET A C 1
ATOM 1316 O O . MET A 1 164 ? -27.006 33.937 34.740 1.00 80.44 164 MET A O 1
ATOM 1320 N N . ILE A 1 165 ? -25.937 32.957 33.024 1.00 81.12 165 ILE A N 1
ATOM 1321 C CA . ILE A 1 165 ? -26.885 33.373 31.992 1.00 81.12 165 ILE A CA 1
ATOM 1322 C C . ILE A 1 165 ? -28.003 32.330 31.929 1.00 81.12 165 ILE A C 1
ATOM 1324 O O . ILE A 1 165 ? -27.814 31.211 31.454 1.00 81.12 165 ILE A O 1
ATOM 1328 N N . ILE A 1 166 ? -29.183 32.695 32.424 1.00 75.81 166 ILE A N 1
ATOM 1329 C CA . ILE A 1 166 ? -30.37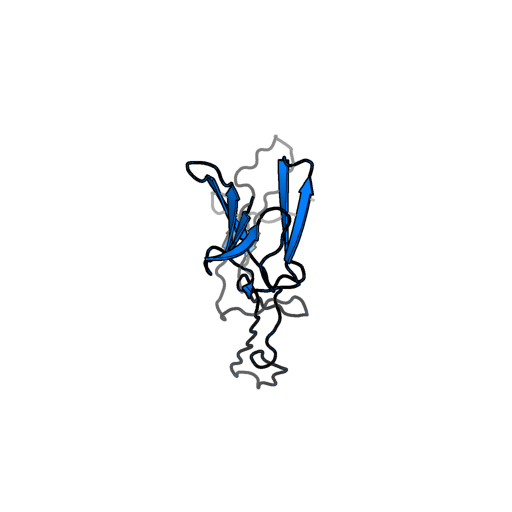0 31.835 32.401 1.00 75.81 166 ILE A CA 1
ATOM 1330 C C . ILE A 1 166 ? -31.149 32.118 31.113 1.00 75.81 166 ILE A C 1
ATOM 1332 O O . ILE A 1 166 ? -31.414 33.275 30.788 1.00 75.81 166 ILE A O 1
ATOM 1336 N N . SER A 1 167 ? -31.547 31.066 30.389 1.00 59.94 167 SER A N 1
ATOM 1337 C CA . SER A 1 167 ? -32.447 31.190 29.236 1.00 59.94 167 SER A CA 1
ATOM 1338 C C . SER A 1 167 ? -33.793 31.763 29.693 1.00 59.94 167 SER A C 1
ATOM 1340 O O . SER A 1 167 ? -34.620 31.074 30.293 1.00 59.94 167 SER A O 1
ATOM 1342 N N . GLY A 1 168 ? -34.003 33.056 29.455 1.00 55.81 168 GLY A N 1
ATOM 1343 C CA . GLY A 1 168 ? -35.289 33.704 29.662 1.00 55.81 168 GLY A CA 1
ATOM 1344 C C . GLY A 1 168 ? -36.206 33.423 28.478 1.00 55.81 168 GLY A C 1
ATOM 1345 O O . GLY A 1 168 ? -35.881 33.781 27.347 1.00 55.81 168 GLY A O 1
ATOM 1346 N N . LYS A 1 169 ? -37.381 32.829 28.725 1.00 44.28 169 LYS A N 1
ATOM 1347 C CA . LYS A 1 169 ? -38.495 32.910 27.771 1.00 44.28 169 LYS A CA 1
ATOM 1348 C C . LYS A 1 169 ? -38.805 34.393 27.555 1.00 44.28 169 LYS A C 1
ATOM 1350 O O . LYS A 1 169 ? -39.270 35.052 28.482 1.00 44.28 169 LYS A O 1
ATOM 1355 N N . ARG A 1 170 ? -38.544 34.917 26.355 1.00 45.31 170 ARG A N 1
ATOM 1356 C CA . ARG A 1 170 ? -39.129 36.193 25.926 1.00 45.31 170 ARG A CA 1
ATOM 1357 C C . ARG A 1 170 ? -40.651 36.019 25.899 1.00 45.31 170 ARG A C 1
ATOM 1359 O O . ARG A 1 170 ? -41.142 35.072 25.284 1.00 45.31 170 ARG A O 1
ATOM 1366 N N . GLN A 1 171 ? -41.347 36.886 26.628 1.00 34.06 171 GLN A N 1
ATOM 1367 C CA . GLN A 1 171 ? -42.787 37.112 26.522 1.00 34.06 171 GLN A CA 1
ATOM 1368 C C . GLN A 1 171 ? -43.055 38.059 25.352 1.00 34.06 171 GLN A C 1
ATOM 1370 O O . GLN A 1 171 ? -42.188 38.936 25.120 1.00 34.06 171 GLN A O 1
#

pLDDT: mean 84.78, std 12.5, range [34.06, 97.25]

InterPro domains:
  IPR007110 Immunoglobulin-like domain [PS50835] (72-155)
  IPR013783 Immunoglobulin-like fold [G3DSA:2.60.40.10] (1-71)
  IPR013783 Immunoglobulin-like fold [G3DSA:2.60.40.10] (72-122)
  IPR036179 Immunoglobulin-like domain superfamily [SSF48726] (2-75)
  IPR036179 Immunoglobulin-like domain superfamily [SSF48726] (63-115)
  IPR051170 Neural and epithelial cell adhesion domain-containing protein [PTHR12231] (1-118)

Sequence (171 aa):
VAWVRVDTQTILSIHHNVITQNPRISLTYNDHRSWYLHIREVEESDRGWYMCQVNTDPMRSRKGYLQVVVPPAIIESMTSNDMVVREGTNVTLNCKAKGFPEPYVMWRREDGDEMAIGGENVPPMLSIPNQLEGAYVGQDVVLECHTEAYPASINYWTTERGDMIISGKRQ

Solvent-accessible surface area (backbone atoms only — not comparable to full-atom values): 11552 Å² total; per-residue (Å²): 86,30,37,32,36,58,88,76,70,40,61,41,27,52,65,94,43,75,66,45,87,58,86,47,57,48,76,52,71,46,95,90,78,44,79,45,84,43,69,50,89,80,48,74,86,68,44,42,45,38,30,45,35,39,94,49,92,75,71,45,72,52,76,48,77,47,84,64,74,40,76,72,44,76,38,66,95,65,27,62,74,95,79,89,80,60,88,96,59,92,84,84,88,44,76,42,63,47,38,36,72,81,62,86,82,82,88,80,52,92,87,67,55,84,74,86,74,80,86,63,73,42,70,76,43,78,48,59,92,68,92,77,84,88,80,59,94,92,60,91,81,84,89,67,73,50,75,50,42,39,76,80,72,93,84,84,51,63,48,99,86,66,50,72,64,74,92,71,81,83,128

Organism: NCBI:txid112268

Secondary structure (DSSP, 8-state):
-EEEETTTTEEEEETTEE-SS-TTEEEEEETTTEEEEEESS--GGG-EEEEEEE--SS-EEEEEEE---EEEEE-GGGS-------TT--------EEEESPPPP----TT-PPP--TT--EEEEEE-S-S-----TT-------EEEEESPP---EE-TT--EE------

Nearest PDB structures (foldseek):
  6efy-assembly1_A-2  TM=6.459E-01  e=1.263E-11  Drosophila melanogaster
  5eo9-assembly1_B  TM=8.422E-01  e=2.367E-09  Drosophila melanogaster
  6eg0-assembly1_B  TM=5.479E-01  e=8.203E-12  Drosophila melanogaster
  6nrr-assembly1_B  TM=8.332E-01  e=6.713E-08  Drosophila melanogaster
  6ns1-assembly1_A  TM=7.223E-01  e=1.091E-07  Drosophila melanogaster

Radius of gyration: 32.04 Å; Cα contacts (8 Å, |Δi|>4): 214; chains: 1; bounding box: 73×65×70 Å

Foldseek 3Di:
DWKAFDVVRHTQDDDQDGPDPPPQWHWDDDPPPDIDIGGPPDDQVNFGKMKDWDPDVVIDIDIDTDDDWFDKDWDPVFFDDDDDDDPPDDDDGDTAIDIPPGDDDDDADPVRDDDPDPPDWDQKDKDFPDPDDDDDPPDDDDGDMDIDTPPDDDDFDADPVRDTDDDDDDD

Mean predicted aligned error: 14.8 Å